Protein AF-A0A452QDC6-F1 (afdb_monomer_lite)

Foldseek 3Di:
DDDDDFADPQFAAADDDDDPHTHGADDEDPQWDFPADDDRRDHTDIFGDFQAWAAQDPPCPPHTHGADDEPDDFPAGGGSRDHTDYDDDDDPDDPDDPPPPCPDVVVVVVVVVVVVVVVVVVVVVVVVDDDDDDDDDDPPPPVPD

InterPro domains:
  IPR001368 TNFR/NGFR cysteine-rich region [PF00020] (7-46)
  IPR001368 TNFR/NGFR cysteine-rich region [PF00020] (48-86)
  IPR001368 TNFR/NGFR cysteine-rich region [PS50050] (6-46)
  IPR001368 TNFR/NGFR cysteine-rich region [PS50050] (47-86)
  IPR001368 TNFR/NGFR cysteine-rich region [SM00208] (7-46)
  IPR001368 TNFR/NGFR cysteine-rich region [SM00208] (48-86)
  IPR052491 Tumor necrosis factor receptor superfamily member 10 [PTHR46330] (4-122)

Radius of gyration: 35.12 Å; chains: 1; bounding box: 60×76×73 Å

Sequence (145 aa):
MPICDPCEPGSFLTYPNGETSCQPCAKCREDQEMVAACTRTSNQQCQCKTGSFYCDSPDCTESCYRCRRCSGATLRPCNATSDTVCDTEPGPETPGEKKSQYVSGYIVAVVIAVLLFLIIYCCKGQRKLAPGVWPHQWLVRFWKG

Secondary structure (DSSP, 8-state):
----PPPPTTEE--S----SSPEEPPPPPTTEEEEE--BTTB--EEEE-TTTEE-SSTTTTS-PEEPPPPSS-EEE--BTTBPPEEP-------SS--------HHHHHHHHHHHHHHHHHHHHHHTT--S-------TTSSS--

pLDDT: mean 78.49, std 20.18, range [34.84, 97.5]

Organism: Ursus americanus (NCBI:txid9643)

Structure (mmCIF, N/CA/C/O backbone):
data_AF-A0A452QDC6-F1
#
_entry.id   AF-A0A452QDC6-F1
#
loop_
_atom_site.group_PDB
_atom_site.id
_atom_site.type_symbol
_atom_site.label_atom_id
_atom_site.label_alt_id
_atom_site.label_comp_id
_atom_site.label_asym_id
_atom_site.label_entity_id
_atom_site.label_seq_id
_atom_site.pdbx_PDB_ins_code
_atom_site.Cartn_x
_atom_site.Cartn_y
_atom_site.Cartn_z
_atom_site.occupancy
_atom_site.B_iso_or_equiv
_atom_site.auth_seq_id
_atom_site.auth_comp_id
_atom_site.auth_asym_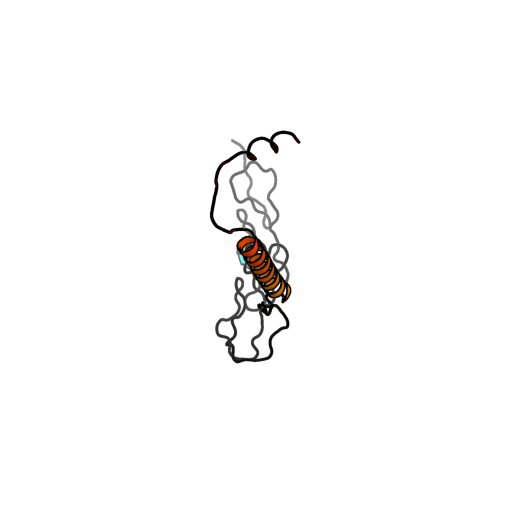id
_atom_site.auth_atom_id
_atom_site.pdbx_PDB_model_num
ATOM 1 N N . MET A 1 1 ? 13.400 6.904 -36.534 1.00 69.06 1 MET A N 1
ATOM 2 C CA . MET A 1 1 ? 12.595 6.305 -35.451 1.00 69.06 1 MET A CA 1
ATOM 3 C C . MET A 1 1 ? 13.574 5.839 -34.391 1.00 69.06 1 MET A C 1
ATOM 5 O O . MET A 1 1 ? 14.524 5.167 -34.781 1.00 69.06 1 MET A O 1
ATOM 9 N N . PRO A 1 2 ? 13.455 6.282 -33.130 1.00 82.38 2 PRO A N 1
ATOM 10 C CA . PRO A 1 2 ? 14.360 5.828 -32.079 1.00 82.38 2 PRO A CA 1
ATOM 11 C C . PRO A 1 2 ? 14.193 4.318 -31.859 1.00 82.38 2 PRO A C 1
ATOM 13 O O . PRO A 1 2 ? 13.095 3.788 -32.027 1.00 82.38 2 PRO A O 1
ATOM 16 N N . ILE A 1 3 ? 15.295 3.639 -31.541 1.00 89.38 3 ILE A N 1
ATOM 17 C CA . ILE A 1 3 ? 15.299 2.229 -31.140 1.00 89.38 3 ILE A CA 1
ATOM 18 C C . ILE A 1 3 ? 15.036 2.203 -29.633 1.00 89.38 3 ILE A C 1
ATOM 20 O O . ILE A 1 3 ? 15.664 2.961 -28.896 1.00 89.38 3 ILE A O 1
ATOM 24 N N . CYS A 1 4 ? 14.090 1.375 -29.194 1.00 91.31 4 CYS A N 1
ATOM 25 C CA . CYS A 1 4 ? 13.726 1.232 -27.789 1.00 91.31 4 CYS A CA 1
ATOM 26 C C . CYS A 1 4 ? 14.043 -0.185 -27.326 1.00 91.31 4 CYS A C 1
ATOM 28 O O . CYS A 1 4 ? 13.578 -1.148 -27.940 1.00 91.31 4 CYS A O 1
ATOM 30 N N . ASP A 1 5 ? 14.770 -0.289 -26.220 1.00 93.12 5 ASP A N 1
ATOM 31 C CA . ASP A 1 5 ? 15.067 -1.560 -25.574 1.00 93.12 5 ASP A CA 1
ATOM 32 C C . ASP A 1 5 ? 14.116 -1.806 -24.392 1.00 93.12 5 ASP A C 1
ATOM 34 O O . ASP A 1 5 ? 13.696 -0.862 -23.714 1.00 93.12 5 ASP A O 1
ATOM 38 N N . PRO A 1 6 ? 13.727 -3.066 -24.132 1.00 93.50 6 PRO A N 1
ATOM 39 C CA . PRO A 1 6 ? 12.898 -3.403 -22.983 1.00 93.50 6 PRO A CA 1
ATOM 40 C C . PRO A 1 6 ? 13.685 -3.303 -21.670 1.00 93.50 6 PRO A C 1
ATOM 42 O O . PRO A 1 6 ? 14.867 -3.630 -21.616 1.00 93.50 6 PRO A O 1
ATOM 45 N N . CYS A 1 7 ? 12.990 -2.969 -20.582 1.00 96.44 7 CYS A N 1
ATOM 46 C CA . CYS A 1 7 ? 13.587 -2.925 -19.248 1.00 96.44 7 CYS A CA 1
ATOM 47 C C . CYS A 1 7 ? 14.160 -4.276 -18.788 1.00 96.44 7 CYS A C 1
ATOM 49 O O . CYS A 1 7 ? 13.608 -5.349 -19.063 1.00 96.44 7 CYS A O 1
ATOM 51 N N . GLU A 1 8 ? 15.246 -4.225 -18.021 1.00 95.94 8 GLU A N 1
ATOM 52 C CA . GLU A 1 8 ? 15.840 -5.399 -17.385 1.00 95.94 8 GLU A CA 1
ATOM 53 C C . GLU A 1 8 ? 14.933 -5.946 -16.266 1.00 95.94 8 GLU A C 1
ATOM 55 O O . GLU A 1 8 ? 14.153 -5.190 -15.672 1.00 95.94 8 GLU A O 1
ATOM 60 N N . PRO A 1 9 ? 15.000 -7.253 -15.945 1.00 95.38 9 PRO A N 1
ATOM 61 C CA . PRO A 1 9 ? 14.288 -7.809 -14.796 1.00 95.38 9 PRO A CA 1
ATOM 62 C C . PRO A 1 9 ? 14.621 -7.047 -13.505 1.00 95.38 9 PRO A C 1
ATOM 64 O O . PRO A 1 9 ? 15.788 -6.850 -13.183 1.00 95.38 9 PRO A O 1
ATOM 67 N N . GLY A 1 10 ? 13.598 -6.635 -12.754 1.00 95.69 10 GLY A N 1
ATOM 68 C CA . GLY A 1 10 ? 13.786 -5.789 -11.568 1.00 95.69 10 GLY A CA 1
ATOM 69 C C . GLY A 1 10 ? 13.776 -4.282 -11.854 1.00 95.69 10 GLY A C 1
ATOM 70 O O . GLY A 1 10 ? 14.033 -3.495 -10.942 1.00 95.69 10 GLY A O 1
ATOM 71 N N . SER A 1 11 ? 13.421 -3.876 -13.077 1.00 97.38 11 SER A N 1
ATOM 72 C CA . SER A 1 11 ? 13.182 -2.481 -13.448 1.00 97.38 11 SER A CA 1
ATOM 73 C C . SER A 1 11 ? 11.924 -2.321 -14.312 1.00 97.38 11 SER A C 1
ATOM 75 O O . SER A 1 11 ? 11.479 -3.279 -14.951 1.00 97.38 11 SER A O 1
ATOM 77 N N . PHE A 1 12 ? 11.335 -1.124 -14.320 1.00 97.50 12 PHE A N 1
ATOM 78 C CA . PHE A 1 12 ? 10.081 -0.840 -15.011 1.00 97.50 12 PHE A CA 1
ATOM 79 C C . PHE A 1 12 ? 9.997 0.596 -15.542 1.00 97.50 12 PHE A C 1
ATOM 81 O O . PHE A 1 12 ? 10.636 1.510 -15.020 1.00 97.50 12 PHE A O 1
ATOM 88 N N . LEU A 1 13 ? 9.148 0.796 -16.552 1.00 97.00 13 LEU A N 1
ATOM 89 C CA . LEU A 1 13 ? 8.659 2.103 -16.994 1.00 97.00 13 LEU A CA 1
ATOM 90 C C . LEU A 1 13 ? 7.177 1.983 -17.380 1.00 97.00 13 LEU A C 1
ATOM 92 O O . LEU A 1 13 ? 6.823 1.203 -18.259 1.00 97.00 13 LEU A O 1
ATOM 96 N N . THR A 1 14 ? 6.301 2.740 -16.715 1.00 95.94 14 THR A N 1
ATOM 97 C CA . THR A 1 14 ? 4.839 2.552 -16.829 1.00 95.94 14 THR A CA 1
ATOM 98 C C . THR A 1 14 ? 4.239 3.090 -18.123 1.00 95.94 14 THR A C 1
ATOM 100 O O . THR A 1 14 ? 3.319 2.498 -18.684 1.00 95.94 14 THR A O 1
ATOM 103 N N . TYR A 1 15 ? 4.737 4.230 -18.593 1.00 94.44 15 TYR A N 1
ATOM 104 C CA . TYR A 1 15 ? 4.164 4.955 -19.724 1.00 94.44 15 TYR A CA 1
ATOM 105 C C . TYR A 1 15 ? 5.194 5.093 -20.843 1.00 94.44 15 TYR A C 1
ATOM 107 O O . TYR A 1 15 ? 6.388 5.111 -20.542 1.00 94.44 15 TYR A O 1
ATOM 115 N N . PRO A 1 16 ? 4.778 5.237 -22.115 1.00 92.69 16 PRO A N 1
ATOM 116 C CA . PRO A 1 16 ? 5.689 5.587 -23.199 1.00 92.69 16 PRO A CA 1
ATOM 117 C C . PRO A 1 16 ? 6.487 6.843 -22.849 1.00 92.69 16 PRO A C 1
ATOM 119 O O . PRO A 1 16 ? 5.921 7.864 -22.462 1.00 92.69 16 PRO A O 1
ATOM 122 N N . ASN A 1 17 ? 7.806 6.755 -22.952 1.00 91.75 17 ASN A N 1
ATOM 123 C CA . ASN A 1 17 ? 8.724 7.802 -22.527 1.00 91.75 17 ASN A CA 1
ATOM 124 C C . ASN A 1 17 ? 9.996 7.774 -23.392 1.00 91.75 17 ASN A C 1
ATOM 126 O O . ASN A 1 17 ? 10.144 6.908 -24.254 1.00 91.75 17 ASN A O 1
ATOM 130 N N . GLY A 1 18 ? 10.884 8.744 -23.178 1.00 93.00 18 GLY A N 1
ATOM 131 C CA . GLY A 1 18 ? 12.205 8.818 -23.812 1.00 93.00 18 GLY A CA 1
ATOM 132 C C . GLY A 1 18 ? 13.351 8.689 -22.809 1.00 93.00 18 GLY A C 1
ATOM 133 O O . GLY A 1 18 ? 14.413 9.262 -23.039 1.00 93.00 18 GLY A O 1
ATOM 134 N N . GLU A 1 19 ? 13.110 8.027 -21.677 1.00 93.19 19 GLU A N 1
ATOM 135 C CA . GLU A 1 19 ? 14.101 7.836 -20.623 1.00 93.19 19 GLU A CA 1
ATOM 136 C C . GLU A 1 19 ? 15.205 6.889 -21.104 1.00 93.19 19 GLU A C 1
ATOM 138 O O . GLU A 1 19 ? 14.950 5.911 -21.808 1.00 93.19 19 GLU A O 1
ATOM 143 N N . THR A 1 20 ? 16.449 7.174 -20.722 1.00 92.69 20 THR A N 1
ATOM 144 C CA . THR A 1 20 ? 17.604 6.350 -21.112 1.00 92.69 20 THR A CA 1
ATOM 145 C C . THR A 1 20 ? 17.815 5.153 -20.186 1.00 92.69 20 THR A C 1
ATOM 147 O O . THR A 1 20 ? 18.647 4.294 -20.473 1.00 92.69 20 THR A O 1
ATOM 150 N N . SER A 1 21 ? 17.078 5.088 -19.074 1.00 93.75 21 SER A N 1
ATOM 151 C CA . SER A 1 21 ? 17.189 4.051 -18.050 1.00 93.75 21 SER A CA 1
ATOM 152 C C . SER A 1 21 ? 15.830 3.697 -17.436 1.00 93.75 21 SER A C 1
ATOM 154 O O . SER A 1 21 ? 14.934 4.530 -17.332 1.00 93.75 21 SER A O 1
ATOM 156 N N . CYS A 1 22 ? 15.656 2.445 -17.018 1.00 96.50 22 CYS A N 1
ATOM 157 C CA . CYS A 1 22 ? 14.426 2.018 -16.354 1.00 96.50 22 CYS A CA 1
ATOM 158 C C . CYS A 1 22 ? 14.475 2.282 -14.847 1.00 96.50 22 CYS A C 1
ATOM 160 O O . CYS A 1 22 ? 15.538 2.253 -14.226 1.00 96.50 22 CYS A O 1
ATOM 162 N N . GLN A 1 23 ? 13.309 2.500 -14.237 1.00 97.06 23 GLN A N 1
ATOM 163 C CA . GLN A 1 23 ? 13.215 2.722 -12.797 1.00 97.06 23 GLN A CA 1
ATOM 164 C C . GLN A 1 23 ? 13.357 1.391 -12.052 1.00 97.06 23 GLN A C 1
ATOM 166 O O . GLN A 1 23 ? 12.718 0.415 -12.448 1.00 97.06 23 GLN A O 1
ATOM 171 N N . PRO A 1 24 ? 14.152 1.309 -10.973 1.00 97.38 24 PRO A N 1
ATOM 172 C CA . PRO A 1 24 ? 14.239 0.089 -10.182 1.00 97.38 24 PRO A CA 1
ATOM 173 C C . PRO A 1 24 ? 12.903 -0.199 -9.489 1.00 97.38 24 PRO A C 1
ATOM 175 O O . PRO A 1 24 ? 12.220 0.711 -9.014 1.00 97.38 24 PRO A O 1
ATOM 178 N N . CYS A 1 25 ? 12.541 -1.476 -9.391 1.00 96.81 25 CYS A N 1
ATOM 179 C CA . CYS A 1 25 ? 11.347 -1.882 -8.660 1.00 96.81 25 CYS A CA 1
ATOM 180 C C . CYS A 1 25 ? 11.488 -1.573 -7.164 1.00 96.81 25 CYS A C 1
ATOM 182 O O . CYS A 1 25 ? 12.515 -1.866 -6.542 1.00 96.81 25 CYS A O 1
ATOM 184 N N . ALA A 1 26 ? 10.423 -1.045 -6.567 1.00 92.81 26 ALA A N 1
ATOM 185 C CA . ALA A 1 26 ? 10.336 -0.887 -5.125 1.00 92.81 26 ALA A CA 1
ATOM 186 C C . ALA A 1 26 ? 10.225 -2.258 -4.440 1.00 92.81 26 ALA A C 1
ATOM 188 O O . ALA A 1 26 ? 9.642 -3.200 -4.978 1.00 92.81 26 ALA A O 1
ATOM 189 N N . LYS A 1 27 ? 10.764 -2.363 -3.223 1.00 93.12 27 LYS A N 1
ATOM 190 C CA . LYS A 1 27 ? 10.585 -3.536 -2.361 1.00 93.12 27 LYS A CA 1
ATOM 191 C C . LYS A 1 27 ? 9.534 -3.231 -1.304 1.00 93.12 27 LYS A C 1
ATOM 193 O O . LYS A 1 27 ? 9.534 -2.137 -0.744 1.00 93.12 27 LYS A O 1
ATOM 198 N N . CYS A 1 28 ? 8.685 -4.210 -1.002 1.00 92.19 28 CYS A N 1
ATOM 199 C CA . CYS A 1 28 ? 7.785 -4.095 0.141 1.00 92.19 28 CYS A CA 1
ATOM 200 C C . CYS A 1 28 ? 8.580 -4.109 1.447 1.00 92.19 28 CYS A C 1
ATOM 202 O O . CYS A 1 28 ? 9.577 -4.825 1.576 1.00 92.19 28 CYS A O 1
ATOM 204 N N . ARG A 1 29 ? 8.115 -3.320 2.412 1.00 91.88 29 ARG 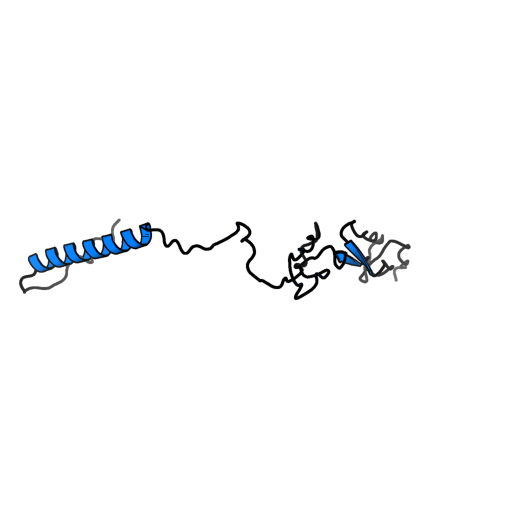A N 1
ATOM 205 C CA . ARG A 1 29 ? 8.659 -3.292 3.770 1.00 91.88 29 ARG A CA 1
ATOM 206 C C . ARG A 1 29 ? 8.260 -4.537 4.565 1.00 91.88 29 ARG A C 1
ATOM 208 O O . ARG A 1 29 ? 7.439 -5.342 4.134 1.00 91.88 29 ARG A O 1
ATOM 215 N N . GLU A 1 30 ? 8.812 -4.674 5.766 1.00 93.25 30 GLU A N 1
ATOM 216 C CA . GLU A 1 30 ? 8.516 -5.799 6.659 1.00 93.25 30 GLU A CA 1
ATOM 217 C C . GLU A 1 30 ? 7.066 -5.833 7.166 1.00 93.25 30 GLU A C 1
ATOM 219 O O . GLU A 1 30 ? 6.562 -6.906 7.492 1.00 93.25 30 GLU A O 1
ATOM 224 N N . ASP A 1 31 ? 6.382 -4.695 7.239 1.00 92.88 31 ASP A N 1
ATOM 225 C CA . ASP A 1 31 ? 4.971 -4.560 7.628 1.00 92.88 31 ASP A CA 1
ATOM 226 C C . ASP A 1 31 ? 4.000 -4.763 6.449 1.00 92.88 31 ASP A C 1
ATOM 228 O O . ASP A 1 31 ? 2.779 -4.788 6.629 1.00 92.88 31 ASP A O 1
ATOM 232 N N . GLN A 1 32 ? 4.544 -4.964 5.247 1.00 93.62 32 GLN A N 1
ATOM 233 C CA . GLN A 1 32 ? 3.806 -5.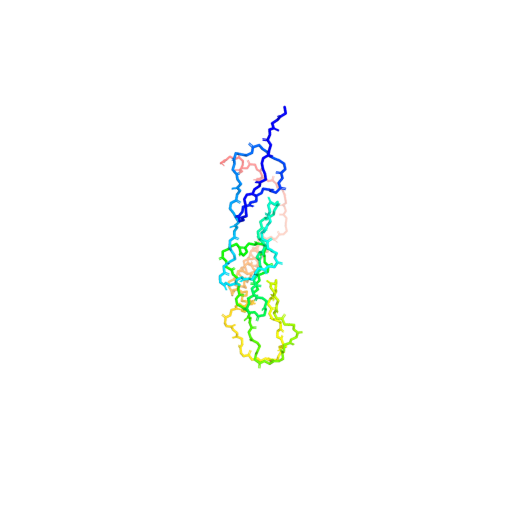105 4.000 1.00 93.62 32 GLN A CA 1
ATOM 234 C C . GLN A 1 32 ? 3.952 -6.502 3.385 1.00 93.62 32 GLN A C 1
ATOM 236 O O . GLN A 1 32 ? 4.864 -7.271 3.691 1.00 93.62 32 GLN A O 1
ATOM 241 N N . GLU A 1 33 ? 3.032 -6.826 2.489 1.00 93.94 33 GLU A N 1
ATOM 242 C CA . GLU A 1 33 ? 3.058 -8.002 1.631 1.00 93.94 33 GLU A CA 1
ATOM 243 C C . GLU A 1 33 ? 2.963 -7.595 0.159 1.00 93.94 33 GLU A C 1
ATOM 245 O O . GLU A 1 33 ? 2.345 -6.587 -0.195 1.00 93.94 33 GLU A O 1
ATOM 250 N N . MET A 1 34 ? 3.612 -8.378 -0.702 1.00 94.56 34 MET A N 1
ATOM 251 C CA . MET A 1 34 ? 3.563 -8.179 -2.146 1.00 94.56 34 MET A CA 1
ATOM 252 C C . MET A 1 34 ? 2.265 -8.765 -2.695 1.00 94.56 34 MET A C 1
ATOM 254 O O . MET A 1 34 ? 2.042 -9.969 -2.586 1.00 94.56 34 MET A O 1
ATOM 258 N N . VAL A 1 35 ? 1.455 -7.924 -3.336 1.00 94.31 35 VAL A N 1
ATOM 259 C CA . VAL A 1 35 ? 0.205 -8.347 -3.995 1.00 94.31 35 VAL A CA 1
ATOM 260 C C . VAL A 1 35 ? 0.305 -8.395 -5.508 1.00 94.31 35 VAL A C 1
ATOM 262 O O . VAL A 1 35 ? -0.429 -9.147 -6.143 1.00 94.31 35 VAL A O 1
ATOM 265 N N . ALA A 1 36 ? 1.242 -7.647 -6.090 1.00 95.00 36 ALA A N 1
ATOM 266 C CA . ALA A 1 36 ? 1.576 -7.750 -7.502 1.00 95.00 36 ALA A CA 1
ATOM 267 C C . ALA A 1 36 ? 3.090 -7.690 -7.677 1.00 95.00 36 ALA A C 1
ATOM 269 O O . ALA A 1 36 ? 3.749 -6.802 -7.134 1.00 95.00 36 ALA A O 1
ATOM 270 N N . ALA A 1 37 ? 3.633 -8.643 -8.431 1.00 96.31 37 ALA A N 1
ATOM 271 C CA . ALA A 1 37 ? 5.052 -8.682 -8.749 1.00 96.31 37 ALA A CA 1
ATOM 272 C C . ALA A 1 37 ? 5.443 -7.528 -9.682 1.00 96.31 37 ALA A C 1
ATOM 274 O O . ALA A 1 37 ? 4.631 -7.045 -10.473 1.00 96.31 37 ALA A O 1
ATOM 275 N N . CYS A 1 38 ? 6.708 -7.117 -9.616 1.00 96.81 38 CYS A N 1
ATOM 276 C CA . CYS A 1 38 ? 7.229 -6.143 -10.561 1.00 96.81 38 CYS A CA 1
ATOM 277 C C . CYS A 1 38 ? 7.299 -6.718 -11.980 1.00 96.81 38 CYS A C 1
ATOM 279 O O . CYS A 1 38 ? 7.693 -7.871 -12.178 1.00 96.81 38 CYS A O 1
ATOM 281 N N . THR A 1 39 ? 6.977 -5.893 -12.972 1.00 96.50 39 THR A N 1
ATOM 282 C CA . THR A 1 39 ? 7.105 -6.224 -14.394 1.00 96.50 39 THR A CA 1
ATOM 283 C C . THR A 1 39 ? 7.865 -5.118 -15.116 1.00 96.50 39 THR A C 1
ATOM 285 O O . THR A 1 39 ? 8.073 -4.043 -14.571 1.00 96.50 39 THR A O 1
ATOM 288 N N . ARG A 1 40 ? 8.231 -5.332 -16.383 1.00 96.44 40 ARG A N 1
ATOM 289 C CA . ARG A 1 40 ? 8.919 -4.309 -17.195 1.00 96.44 40 ARG A CA 1
ATOM 290 C C . ARG A 1 40 ? 8.098 -3.027 -17.402 1.00 96.44 40 ARG A C 1
ATOM 292 O O . ARG A 1 40 ? 8.654 -2.011 -17.804 1.00 96.44 40 ARG A O 1
ATOM 299 N N . THR A 1 41 ? 6.794 -3.071 -17.134 1.00 95.88 41 THR A N 1
ATOM 300 C CA . THR A 1 41 ? 5.853 -1.963 -17.348 1.00 95.88 41 THR A CA 1
ATOM 301 C C . THR A 1 41 ? 5.102 -1.558 -16.082 1.00 95.88 41 THR A C 1
ATOM 303 O O . THR A 1 41 ? 4.226 -0.703 -16.138 1.00 95.88 41 THR A O 1
ATOM 306 N N . SER A 1 42 ? 5.380 -2.177 -14.935 1.00 95.62 42 SER A N 1
ATOM 307 C CA . SER A 1 42 ? 4.693 -1.855 -13.686 1.00 95.62 42 SER A CA 1
ATOM 308 C C . SER A 1 42 ? 5.596 -2.092 -12.492 1.00 95.62 42 SER A C 1
ATOM 310 O O . SER A 1 42 ? 6.237 -3.138 -12.385 1.00 95.62 42 SER A O 1
ATOM 312 N N . ASN A 1 43 ? 5.578 -1.153 -11.551 1.00 96.12 43 ASN A N 1
ATOM 313 C CA . ASN A 1 43 ? 6.223 -1.372 -10.270 1.00 96.12 43 ASN A CA 1
ATOM 314 C C . ASN A 1 43 ? 5.565 -2.543 -9.527 1.00 96.12 43 ASN A C 1
ATOM 316 O O . ASN A 1 43 ? 4.411 -2.900 -9.778 1.00 96.12 43 ASN A O 1
ATOM 320 N N . GLN A 1 44 ? 6.295 -3.099 -8.570 1.00 94.25 44 GLN A N 1
ATOM 321 C CA . GLN A 1 44 ? 5.731 -3.983 -7.564 1.00 94.25 44 GLN A CA 1
ATOM 322 C C . GLN A 1 44 ? 4.665 -3.245 -6.742 1.00 94.25 44 GLN A C 1
ATOM 324 O O . GLN A 1 44 ? 4.860 -2.090 -6.359 1.00 94.25 44 GLN A O 1
ATOM 329 N N . GLN A 1 45 ? 3.558 -3.925 -6.438 1.00 93.06 45 GLN A N 1
ATOM 330 C CA . GLN A 1 45 ? 2.502 -3.392 -5.580 1.00 93.06 45 GLN A CA 1
ATOM 331 C C . GLN A 1 45 ? 2.562 -4.039 -4.197 1.00 93.06 45 GLN A C 1
ATOM 333 O O . GLN A 1 45 ? 2.582 -5.268 -4.063 1.00 93.06 45 GLN A O 1
ATOM 338 N N . CYS A 1 46 ? 2.570 -3.188 -3.175 1.00 92.44 46 CYS A N 1
ATOM 339 C CA . CYS A 1 46 ? 2.631 -3.567 -1.771 1.00 92.44 46 CYS A CA 1
ATOM 340 C C . CYS A 1 46 ? 1.349 -3.145 -1.057 1.00 92.44 46 CYS A C 1
ATOM 342 O O . CYS A 1 46 ? 0.812 -2.072 -1.333 1.00 92.44 46 CYS A O 1
ATOM 344 N N . GLN A 1 47 ? 0.892 -3.965 -0.116 1.00 91.31 47 GLN A N 1
ATOM 345 C CA . GLN A 1 47 ? -0.181 -3.620 0.817 1.00 91.31 47 GLN A CA 1
ATOM 346 C C . GLN A 1 47 ? 0.227 -3.990 2.244 1.00 91.31 47 GLN A C 1
ATOM 348 O O . GLN A 1 47 ? 1.144 -4.784 2.432 1.00 91.31 47 GLN A O 1
ATOM 353 N N . CYS A 1 48 ? -0.447 -3.449 3.257 1.00 93.31 48 CYS A N 1
ATOM 354 C CA . CYS A 1 48 ? -0.216 -3.856 4.644 1.00 93.31 48 CYS A CA 1
ATOM 355 C C . CYS A 1 48 ? -0.570 -5.331 4.855 1.00 93.31 48 CYS A C 1
ATOM 357 O O . CYS A 1 48 ? -1.571 -5.804 4.323 1.00 93.31 48 CYS A O 1
ATOM 359 N N . LYS A 1 49 ? 0.236 -6.053 5.643 1.00 94.19 49 LYS A N 1
ATOM 360 C CA . LYS A 1 49 ? 0.031 -7.489 5.885 1.00 94.19 49 LYS A CA 1
ATOM 361 C C . LYS A 1 49 ? -1.344 -7.769 6.480 1.00 94.19 49 LYS A C 1
ATOM 363 O O . LYS A 1 49 ? -1.596 -7.480 7.658 1.00 94.19 49 LYS A O 1
ATOM 368 N N . THR A 1 50 ? -2.189 -8.411 5.682 1.00 91.75 50 THR A N 1
ATOM 369 C CA . THR A 1 50 ? -3.573 -8.714 6.041 1.00 91.75 50 THR A CA 1
ATOM 370 C C . THR A 1 50 ? -3.654 -9.445 7.386 1.00 91.75 50 THR A C 1
ATOM 372 O O . THR A 1 50 ? -2.882 -10.358 7.679 1.00 91.75 50 THR A O 1
ATOM 375 N N . GLY A 1 51 ? -4.578 -9.008 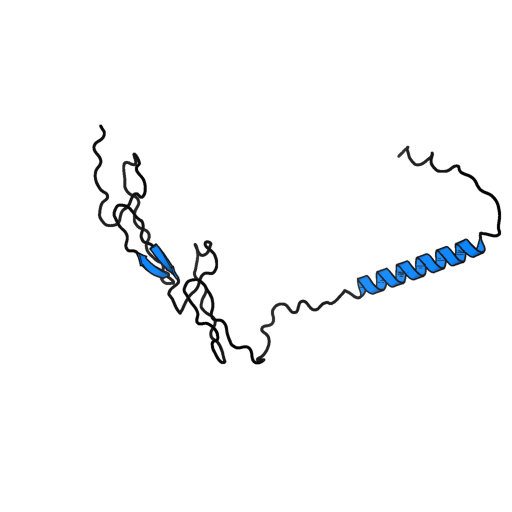8.246 1.00 89.25 51 GLY A N 1
ATOM 376 C CA . GLY A 1 51 ? -4.829 -9.605 9.562 1.00 89.25 51 GLY A CA 1
ATOM 377 C C . GLY A 1 51 ? -3.842 -9.216 10.669 1.00 89.25 51 GLY A C 1
ATOM 378 O O . GLY A 1 51 ? -4.102 -9.508 11.835 1.00 89.25 51 GLY A O 1
ATOM 379 N N . SER A 1 52 ? -2.738 -8.535 10.348 1.00 91.62 52 SER 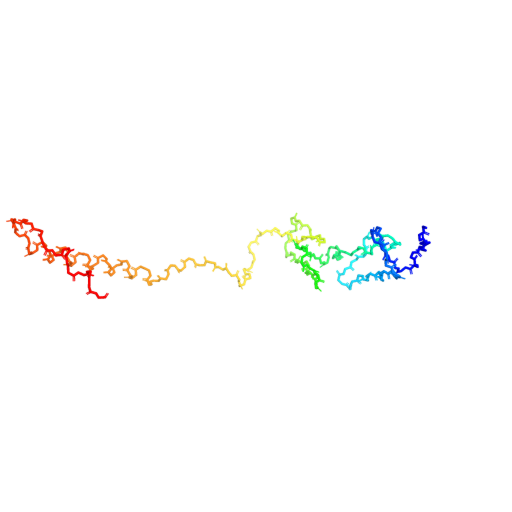A N 1
ATOM 380 C CA . SER A 1 52 ? -1.769 -8.055 11.348 1.00 91.62 52 SER A CA 1
ATOM 381 C C . SER A 1 52 ? -1.590 -6.542 11.329 1.00 91.62 52 SER A C 1
ATOM 383 O O . SER A 1 52 ? -1.451 -5.935 12.398 1.00 91.62 52 SER A O 1
ATOM 385 N N . PHE A 1 53 ? -1.671 -5.943 10.142 1.00 93.69 53 PHE A N 1
ATOM 386 C CA . PHE A 1 53 ? -1.604 -4.509 9.945 1.00 93.69 53 PHE A CA 1
ATOM 387 C C . PHE A 1 53 ? -2.694 -4.020 8.985 1.00 93.69 53 PHE A C 1
ATOM 389 O O . PHE A 1 53 ? -3.155 -4.763 8.119 1.00 93.69 53 PHE A O 1
ATOM 396 N N . TYR A 1 54 ? -3.074 -2.756 9.135 1.00 93.06 54 TYR A N 1
ATOM 397 C CA . TYR A 1 54 ? -4.021 -2.057 8.281 1.00 93.06 54 TYR A CA 1
ATOM 398 C C . TYR A 1 54 ? -3.554 -0.635 7.975 1.00 93.06 54 TYR A C 1
ATOM 400 O O . TYR A 1 54 ? -2.660 -0.090 8.627 1.00 93.06 54 TYR A O 1
ATOM 408 N N . CYS A 1 55 ? -4.192 -0.040 6.978 1.00 90.75 55 CYS A N 1
ATOM 409 C CA . CYS A 1 55 ? -3.956 1.317 6.538 1.00 90.75 55 CYS A CA 1
ATOM 410 C C . CYS A 1 55 ? -5.252 1.918 5.975 1.00 90.75 55 CYS A C 1
ATOM 412 O O . CYS A 1 55 ? -5.758 1.474 4.951 1.00 90.75 55 CYS A O 1
ATOM 414 N N . ASP A 1 56 ? -5.809 2.916 6.647 1.00 83.56 56 ASP A N 1
ATOM 415 C CA . ASP A 1 56 ? -7.102 3.526 6.318 1.00 83.56 56 ASP A CA 1
ATOM 416 C C . ASP A 1 56 ? -7.012 4.724 5.353 1.00 83.56 56 ASP A C 1
ATOM 418 O O . ASP A 1 56 ? -8.042 5.214 4.889 1.00 83.56 56 ASP A O 1
ATOM 422 N N . SER A 1 57 ? -5.801 5.169 5.008 1.00 79.94 57 SER A N 1
ATOM 423 C CA . SER A 1 57 ? -5.542 6.295 4.102 1.00 79.94 57 SER A CA 1
ATOM 424 C C . SER A 1 57 ? -4.491 5.937 3.045 1.00 79.94 57 SER A C 1
ATOM 426 O O . SER A 1 57 ? -3.566 5.191 3.340 1.00 79.94 57 SER A O 1
ATOM 428 N N . PRO A 1 58 ? -4.525 6.506 1.826 1.00 64.56 58 PRO A N 1
ATOM 429 C CA . PRO A 1 58 ? -3.388 6.430 0.900 1.00 64.56 58 PRO A CA 1
ATOM 430 C C . PRO A 1 58 ? -2.049 6.926 1.493 1.00 64.56 58 PRO A C 1
ATOM 432 O O . PRO A 1 58 ? -0.999 6.572 0.965 1.00 64.56 58 PRO A O 1
ATOM 435 N N . ASP A 1 59 ? -2.069 7.693 2.591 1.00 58.34 59 ASP A N 1
ATOM 436 C CA . ASP A 1 59 ? -0.888 8.298 3.226 1.00 58.34 59 ASP A CA 1
ATOM 437 C C . ASP A 1 59 ? -0.071 7.360 4.135 1.00 58.34 59 ASP A C 1
ATOM 439 O O . ASP A 1 59 ? 0.886 7.802 4.775 1.00 58.34 59 ASP A O 1
ATOM 443 N N . CYS A 1 60 ? -0.353 6.053 4.179 1.00 69.62 60 CYS A N 1
ATOM 444 C CA . CYS A 1 60 ? 0.507 5.080 4.882 1.00 69.62 60 CYS A CA 1
ATOM 445 C C . CYS A 1 60 ? 1.832 4.797 4.146 1.00 69.62 60 CYS A C 1
ATOM 447 O O . CYS A 1 60 ? 2.390 3.691 4.198 1.00 69.62 60 CYS A O 1
ATOM 449 N N . THR A 1 61 ? 2.343 5.805 3.442 1.00 67.62 61 THR A N 1
ATOM 450 C CA . THR A 1 61 ? 3.618 5.800 2.735 1.00 67.62 61 THR A CA 1
ATOM 451 C C . THR A 1 61 ? 4.751 5.425 3.681 1.00 67.62 61 THR A C 1
ATOM 453 O O . THR A 1 61 ? 5.635 4.672 3.282 1.00 67.62 61 THR A O 1
ATOM 456 N N . GLU A 1 62 ? 4.674 5.831 4.953 1.00 78.94 62 GLU A N 1
ATOM 457 C CA . GLU A 1 62 ? 5.732 5.603 5.943 1.00 78.94 62 GLU A CA 1
ATOM 458 C C . GLU A 1 62 ? 5.582 4.285 6.730 1.00 78.94 62 GLU A C 1
ATOM 460 O O . GLU A 1 62 ? 6.572 3.587 6.938 1.00 78.94 62 GLU A O 1
ATOM 465 N N . SER A 1 63 ? 4.370 3.905 7.166 1.00 86.69 63 SER A N 1
ATOM 466 C CA . SER A 1 63 ? 4.158 2.716 8.018 1.00 86.69 63 SER A CA 1
ATOM 467 C C . SER A 1 63 ? 2.699 2.242 8.050 1.00 86.69 63 SER A C 1
ATOM 469 O O . SER A 1 63 ? 1.783 3.049 7.908 1.00 86.69 63 SER A O 1
ATOM 471 N N . CYS A 1 64 ? 2.486 0.942 8.267 1.00 91.75 64 CYS A N 1
ATOM 472 C CA . CYS A 1 64 ? 1.182 0.330 8.512 1.00 91.75 64 CYS A CA 1
ATOM 473 C C . CYS A 1 64 ? 0.836 0.276 10.014 1.00 91.75 64 CYS A C 1
ATOM 475 O O . CYS A 1 64 ? 1.683 0.001 10.869 1.00 91.75 64 CYS A O 1
ATOM 477 N N . TYR A 1 65 ? -0.441 0.452 10.357 1.00 91.38 65 TYR A N 1
ATOM 478 C CA . TYR A 1 65 ? -0.920 0.394 11.740 1.00 91.38 65 TYR A CA 1
ATOM 479 C C . TYR A 1 65 ? -1.232 -1.034 12.164 1.00 91.38 65 TYR A C 1
ATOM 481 O O . TYR A 1 65 ? -1.815 -1.804 11.412 1.00 91.38 65 TYR A O 1
ATOM 489 N N . ARG A 1 66 ? -0.871 -1.414 13.392 1.00 92.25 66 ARG A N 1
ATOM 490 C CA . ARG A 1 66 ? -1.184 -2.751 13.915 1.00 92.25 66 ARG A CA 1
ATOM 491 C C . ARG A 1 66 ? -2.685 -2.877 14.185 1.00 92.25 66 ARG A C 1
ATOM 493 O O . ARG A 1 66 ? -3.263 -2.011 14.837 1.00 92.25 66 ARG A O 1
ATOM 500 N N . CYS A 1 67 ? -3.273 -3.999 13.777 1.00 92.06 67 CYS A N 1
ATOM 501 C CA . CYS A 1 67 ? -4.668 -4.315 14.071 1.00 92.06 67 CYS A CA 1
ATOM 502 C C . CYS A 1 67 ? -4.933 -4.367 15.583 1.00 92.06 67 CYS A C 1
ATOM 504 O O . CYS A 1 67 ? -4.184 -4.996 16.347 1.00 92.06 67 CYS A O 1
ATOM 506 N N . ARG A 1 68 ? -6.043 -3.770 16.013 1.00 90.94 68 ARG A N 1
ATOM 507 C CA . ARG A 1 68 ? -6.574 -3.908 17.367 1.00 90.94 68 ARG A CA 1
ATOM 508 C C . ARG A 1 68 ? -6.999 -5.352 17.615 1.00 90.94 68 ARG A C 1
ATOM 510 O O . ARG A 1 68 ? -7.591 -6.005 16.754 1.00 90.94 68 ARG A O 1
ATOM 517 N N . ARG A 1 69 ? -6.735 -5.843 18.827 1.00 90.19 69 ARG A N 1
ATOM 518 C CA . ARG A 1 69 ? -7.275 -7.117 19.319 1.00 90.19 69 ARG A CA 1
ATOM 519 C C . ARG A 1 69 ? -8.486 -6.841 20.194 1.00 90.19 69 ARG A C 1
ATOM 521 O O . ARG A 1 69 ? -8.422 -5.980 21.069 1.00 90.19 69 ARG A O 1
ATOM 528 N N . CYS A 1 70 ? -9.564 -7.575 19.962 1.00 88.19 70 CYS A N 1
ATOM 529 C CA . CYS A 1 70 ? -10.752 -7.508 20.802 1.00 88.19 70 CYS A CA 1
ATOM 530 C C . CYS A 1 70 ? -10.558 -8.370 22.051 1.00 88.19 70 CYS A C 1
ATOM 532 O O . CYS A 1 70 ? -9.988 -9.456 21.973 1.00 88.19 70 CYS A O 1
ATOM 534 N N . SER A 1 71 ? -11.034 -7.886 23.196 1.00 87.56 71 SER A N 1
ATOM 535 C CA . SER A 1 71 ? -11.167 -8.687 24.419 1.00 87.56 71 SER A CA 1
ATOM 536 C C . SER A 1 71 ? -12.379 -9.625 24.368 1.00 87.56 71 SER A C 1
ATOM 538 O O . SER A 1 71 ? -12.368 -10.660 25.027 1.00 87.56 71 SER A O 1
ATOM 540 N N . GLY A 1 72 ? -13.406 -9.259 23.594 1.00 85.25 72 GLY A N 1
ATOM 541 C CA . GLY A 1 72 ? -14.624 -10.037 23.368 1.00 85.25 72 GLY A CA 1
ATOM 542 C C . GLY A 1 72 ? -14.789 -10.457 21.908 1.00 85.25 72 GLY A C 1
ATOM 543 O O . GLY A 1 72 ? -13.812 -10.743 21.213 1.00 85.25 72 GLY A O 1
ATOM 544 N N . ALA A 1 73 ? -16.035 -10.482 21.434 1.00 88.38 73 ALA A N 1
ATOM 545 C CA . ALA A 1 73 ? -16.342 -10.881 20.067 1.00 88.38 73 ALA A CA 1
ATOM 546 C C . ALA A 1 73 ? -15.816 -9.866 19.032 1.00 88.38 73 ALA A C 1
ATOM 548 O O . ALA A 1 73 ? -15.774 -8.654 19.256 1.00 88.38 73 ALA A O 1
ATOM 549 N N . THR A 1 74 ? -15.400 -10.375 17.874 1.00 91.19 74 THR A N 1
ATOM 550 C CA . THR A 1 74 ? -15.002 -9.566 16.719 1.00 91.19 74 THR A CA 1
ATOM 551 C C . THR A 1 74 ? -16.186 -9.442 15.767 1.00 91.19 74 THR A C 1
ATOM 553 O O . THR A 1 74 ? -16.588 -10.432 15.163 1.00 91.19 74 THR A O 1
ATOM 556 N N . LEU A 1 75 ? -16.723 -8.228 15.611 1.00 91.19 75 LEU A N 1
ATOM 557 C CA . LEU A 1 75 ? -17.802 -7.936 14.660 1.00 91.19 75 LEU A CA 1
ATOM 558 C C . LEU A 1 75 ? -17.285 -7.884 13.224 1.00 91.19 75 LEU A C 1
ATOM 560 O O . LEU A 1 75 ? -17.932 -8.381 12.305 1.00 91.19 75 LEU A O 1
ATOM 564 N N . ARG A 1 76 ? -16.109 -7.280 13.022 1.00 92.25 76 ARG A N 1
ATOM 565 C CA . ARG A 1 76 ? -15.447 -7.230 11.716 1.00 92.25 76 ARG A CA 1
ATOM 566 C C . ARG A 1 76 ? -13.955 -7.486 11.881 1.00 92.25 76 ARG A C 1
ATOM 568 O O . ARG A 1 76 ? -13.325 -6.783 12.673 1.00 92.25 76 ARG A O 1
ATOM 575 N N . PRO A 1 77 ? -13.380 -8.458 11.157 1.00 92.62 77 PRO A N 1
ATOM 576 C CA . PRO A 1 77 ? -11.952 -8.718 11.232 1.00 92.62 77 PRO A CA 1
ATOM 577 C C . PRO A 1 77 ? -11.151 -7.556 10.640 1.00 92.62 77 PRO A C 1
ATOM 579 O O . PRO A 1 77 ? -11.641 -6.815 9.785 1.00 92.62 77 PRO A O 1
ATOM 582 N N . CYS A 1 78 ? -9.903 -7.430 11.084 1.00 92.56 78 CYS A N 1
ATOM 583 C CA . CYS A 1 78 ? -8.941 -6.534 10.459 1.00 92.56 78 CYS A CA 1
ATOM 584 C C . CYS A 1 78 ? -8.658 -6.949 9.010 1.00 92.56 78 CYS A C 1
ATOM 586 O O . CYS A 1 78 ? -8.547 -8.139 8.709 1.00 92.56 78 CYS A O 1
ATOM 588 N N . ASN A 1 79 ? -8.465 -5.967 8.137 1.00 92.38 79 ASN A N 1
ATOM 589 C CA . ASN A 1 79 ? -8.019 -6.148 6.760 1.00 92.38 79 ASN A CA 1
ATOM 590 C C . ASN A 1 79 ? -6.899 -5.141 6.448 1.00 92.38 79 ASN A C 1
ATOM 592 O O . ASN A 1 79 ? -6.708 -4.193 7.201 1.00 92.38 79 ASN A O 1
ATOM 596 N N . ALA A 1 80 ? -6.203 -5.294 5.321 1.00 91.19 80 ALA A N 1
ATOM 597 C CA . ALA A 1 80 ? -5.125 -4.403 4.895 1.00 91.19 80 ALA A CA 1
ATOM 598 C C . ALA A 1 80 ? -5.531 -2.916 4.861 1.00 91.19 80 ALA A C 1
ATOM 600 O O . ALA A 1 80 ? -4.666 -2.054 4.993 1.00 91.19 80 ALA A O 1
ATOM 601 N N . THR A 1 81 ? -6.830 -2.610 4.733 1.00 91.38 81 THR A N 1
ATOM 602 C CA . THR A 1 81 ? -7.354 -1.238 4.660 1.00 91.38 81 THR A CA 1
ATOM 603 C C . THR A 1 81 ? -8.200 -0.786 5.854 1.00 91.38 81 THR A C 1
ATOM 605 O O . THR A 1 81 ? -8.698 0.337 5.869 1.00 91.38 81 THR A O 1
ATOM 608 N N . SER A 1 82 ? -8.445 -1.647 6.845 1.00 90.81 82 SER A N 1
ATOM 609 C CA . SER A 1 82 ? -9.337 -1.301 7.957 1.00 90.81 82 SER A CA 1
ATOM 610 C C . SER A 1 82 ? -9.041 -2.086 9.225 1.00 90.81 82 SER A C 1
ATOM 612 O O . SER A 1 82 ? -8.857 -3.302 9.163 1.00 90.81 82 SER A O 1
ATOM 614 N N . ASP A 1 83 ? -9.117 -1.414 10.372 1.00 92.44 83 ASP A N 1
ATOM 615 C CA . ASP A 1 83 ? -8.955 -2.050 11.680 1.00 92.44 83 ASP A CA 1
ATOM 616 C C . ASP A 1 83 ? -10.084 -3.044 12.013 1.00 92.44 83 ASP A C 1
ATOM 618 O O . ASP A 1 83 ? -11.186 -3.011 11.445 1.00 92.44 83 ASP A O 1
ATOM 622 N N . THR A 1 84 ? -9.806 -3.897 12.999 1.00 92.00 84 THR A N 1
ATOM 623 C CA . THR A 1 84 ? -10.782 -4.766 13.652 1.00 92.00 84 THR A CA 1
ATOM 624 C C . THR A 1 84 ? -11.880 -3.937 14.318 1.00 92.00 84 THR A C 1
ATOM 626 O O . THR A 1 84 ? -11.608 -3.010 15.083 1.00 92.00 84 THR A O 1
ATOM 629 N N . VAL A 1 85 ? -13.137 -4.328 14.111 1.00 92.00 85 VAL A N 1
ATOM 630 C CA . VAL A 1 85 ? -14.287 -3.792 14.848 1.00 92.00 85 VAL A CA 1
ATOM 631 C C . VAL A 1 85 ? -14.691 -4.808 15.909 1.00 92.00 85 VAL A C 1
ATOM 633 O O . VAL A 1 85 ? -15.001 -5.958 15.591 1.00 92.00 85 VAL A O 1
ATOM 636 N N . CYS A 1 86 ? -14.670 -4.387 17.170 1.00 91.19 86 CYS A N 1
ATOM 637 C CA . CYS A 1 86 ? -15.021 -5.223 18.313 1.00 91.19 86 CYS A CA 1
ATOM 638 C C . CYS A 1 86 ? -16.485 -5.044 18.700 1.00 91.19 86 CYS A C 1
ATOM 640 O O . CYS A 1 86 ? -17.027 -3.949 18.563 1.00 91.19 86 CYS A O 1
ATOM 642 N N . ASP A 1 87 ? -17.086 -6.113 19.212 1.00 85.25 87 ASP A N 1
ATOM 643 C CA . ASP A 1 87 ? -18.391 -6.056 19.857 1.00 85.25 87 ASP A CA 1
ATOM 644 C C . ASP A 1 87 ? -18.224 -5.361 21.207 1.00 85.25 87 ASP A C 1
ATOM 646 O O . ASP A 1 87 ? -17.423 -5.783 22.047 1.00 85.25 87 ASP A O 1
ATOM 650 N N . THR A 1 88 ? -18.881 -4.223 21.383 1.00 70.56 88 THR A N 1
ATOM 651 C CA . THR A 1 88 ? -18.785 -3.449 22.618 1.00 70.56 88 THR A CA 1
ATOM 652 C C . THR A 1 88 ? -19.799 -3.964 23.634 1.00 70.56 88 THR A C 1
ATOM 654 O O . THR A 1 88 ? -20.954 -3.556 23.593 1.00 70.56 88 THR A O 1
ATOM 657 N N . GLU A 1 89 ? -19.345 -4.759 24.603 1.00 54.75 89 GLU A N 1
ATOM 658 C CA . GLU A 1 89 ? -19.872 -4.708 25.977 1.00 54.75 89 GLU A CA 1
ATOM 659 C C . GLU A 1 89 ? -18.853 -3.965 26.871 1.00 54.75 89 GLU A C 1
ATOM 661 O O . GLU A 1 89 ? -17.650 -3.997 26.581 1.00 54.75 89 GLU A O 1
ATOM 666 N N . PRO A 1 90 ? -19.285 -3.208 27.901 1.00 48.44 90 PRO A N 1
ATOM 667 C CA . PRO A 1 90 ? -18.484 -2.132 28.481 1.00 48.44 90 PRO A CA 1
ATOM 668 C C . PRO A 1 90 ? -17.326 -2.673 29.337 1.00 48.44 90 PRO A C 1
ATOM 670 O O . PRO A 1 90 ? -17.514 -3.098 30.473 1.00 48.44 90 PRO A O 1
ATOM 673 N N . GLY A 1 91 ? -16.105 -2.612 28.804 1.00 45.00 91 GLY A N 1
ATOM 674 C CA . GLY A 1 91 ? -14.841 -2.759 29.537 1.00 45.00 91 GLY A CA 1
ATOM 675 C C . GLY A 1 91 ? -14.032 -1.462 29.445 1.00 45.00 91 GLY A C 1
ATOM 676 O O . GLY A 1 91 ? -14.186 -0.737 28.464 1.00 45.00 91 GLY A O 1
ATOM 677 N N . PRO A 1 92 ? -13.232 -1.121 30.473 1.00 43.81 92 PRO A N 1
ATOM 678 C CA . PRO A 1 92 ? -12.983 0.249 30.890 1.00 43.81 92 PRO A CA 1
ATOM 679 C C . PRO A 1 92 ? -12.358 1.080 29.775 1.00 43.81 92 PRO A C 1
ATOM 681 O O . PRO A 1 92 ? -11.351 0.729 29.166 1.00 43.81 92 PRO A O 1
ATOM 684 N N . GLU A 1 93 ? -13.022 2.200 29.558 1.00 42.97 93 GLU A N 1
ATOM 685 C CA . GLU A 1 93 ? -12.685 3.316 28.698 1.00 42.97 93 GLU A CA 1
ATOM 686 C C . GLU A 1 93 ? -11.166 3.551 28.652 1.00 42.97 93 GLU A C 1
ATOM 688 O O . GLU A 1 93 ? -10.534 3.851 29.667 1.00 42.97 93 GLU A O 1
ATOM 693 N N . THR A 1 94 ? -10.565 3.452 27.464 1.00 41.16 94 THR A N 1
ATOM 694 C CA . THR A 1 94 ? -9.269 4.090 27.220 1.00 41.16 94 THR A CA 1
ATOM 695 C C . THR A 1 94 ? -9.392 5.575 27.586 1.00 41.16 94 THR A C 1
ATOM 697 O O . THR A 1 94 ? -10.367 6.208 27.168 1.00 41.16 94 THR A O 1
ATOM 700 N N . PRO A 1 95 ? -8.445 6.164 28.337 1.00 48.31 95 PRO A N 1
ATOM 701 C CA . PRO A 1 95 ? -8.490 7.576 28.683 1.00 48.31 95 PRO A CA 1
ATOM 702 C C . PRO A 1 95 ? -8.167 8.390 27.427 1.00 48.31 95 PRO A C 1
ATOM 704 O O . PRO A 1 95 ? -7.010 8.618 27.092 1.00 48.31 95 PRO A O 1
ATOM 707 N N . GLY A 1 96 ? -9.196 8.779 26.686 1.00 45.81 96 GLY A N 1
ATOM 708 C CA . GLY A 1 96 ? -9.033 9.496 25.430 1.00 45.81 96 GLY A CA 1
ATOM 709 C C . GLY A 1 96 ? -10.368 10.021 24.945 1.00 45.81 96 GLY A C 1
ATOM 710 O O . GLY A 1 96 ? -11.126 9.303 24.311 1.00 45.81 96 GLY A O 1
ATOM 711 N N . GLU A 1 97 ? -10.622 11.283 25.279 1.00 46.66 97 GLU A N 1
ATOM 712 C CA . GLU A 1 97 ? -11.709 12.116 24.763 1.00 46.66 97 GLU A CA 1
ATOM 713 C C . GLU A 1 97 ? -13.135 11.757 25.202 1.00 46.66 97 GLU A C 1
ATOM 715 O O . GLU A 1 97 ? -14.063 11.649 24.400 1.00 46.66 97 GLU A O 1
ATOM 720 N N . LYS A 1 98 ? -13.385 11.807 26.517 1.00 36.06 98 LYS A N 1
ATOM 721 C CA . LYS A 1 98 ? -14.666 12.389 26.932 1.00 36.06 98 LYS A CA 1
ATOM 722 C C . LYS A 1 98 ? -14.637 13.847 26.474 1.00 36.06 98 LYS A C 1
ATOM 724 O O . LYS A 1 98 ? -14.011 14.676 27.135 1.00 36.06 98 LYS A O 1
ATOM 729 N N . LYS A 1 99 ? -15.342 14.200 25.392 1.00 47.19 99 LYS A N 1
ATOM 730 C CA . LYS A 1 99 ? -15.874 15.565 25.238 1.00 47.19 99 LYS A CA 1
ATOM 731 C C . LYS A 1 99 ? -16.938 15.754 26.316 1.00 47.19 99 LYS A C 1
ATOM 733 O O . LYS A 1 99 ? -18.135 15.786 26.055 1.00 47.19 99 LYS A O 1
ATOM 738 N N . SER A 1 100 ? -16.463 15.806 27.558 1.00 49.09 100 SER A N 1
ATOM 739 C CA . SER A 1 100 ? -17.195 16.313 28.695 1.00 49.09 100 SER A CA 1
ATOM 740 C C . SER A 1 100 ? -17.596 17.715 28.291 1.00 49.09 100 SER A C 1
ATOM 742 O O . SER A 1 100 ? -16.743 18.581 28.086 1.00 49.09 100 SER A O 1
ATOM 744 N N . GLN A 1 101 ? -18.895 17.900 28.083 1.00 58.16 101 GLN A N 1
ATOM 745 C CA . GLN A 1 101 ? -19.526 19.191 27.884 1.00 58.16 101 GLN A CA 1
ATOM 746 C C . GLN A 1 101 ? -19.431 19.963 29.207 1.00 58.16 101 GLN A C 1
ATOM 748 O O . GLN A 1 101 ? -20.414 20.240 29.882 1.00 58.16 101 GLN A O 1
ATOM 753 N N . TYR A 1 102 ? -18.202 20.294 29.594 1.00 53.00 102 TYR A N 1
ATOM 754 C CA . TYR A 1 102 ? -17.877 21.290 30.588 1.00 53.00 102 TYR A CA 1
ATOM 755 C C . TYR A 1 102 ? -18.032 22.622 29.861 1.00 53.00 102 TYR A C 1
ATOM 757 O O . TYR A 1 102 ? -17.068 23.234 29.401 1.00 53.00 102 TYR A O 1
ATOM 765 N N . VAL A 1 103 ? -19.287 23.043 29.677 1.00 57.91 103 VAL A N 1
ATOM 766 C CA . VAL A 1 103 ? -19.581 24.451 29.421 1.00 57.91 103 VAL A CA 1
ATOM 767 C C . VAL A 1 103 ? -19.047 25.165 30.652 1.00 57.91 103 VAL A C 1
ATOM 769 O O . VAL A 1 103 ? -19.658 25.135 31.717 1.00 57.91 103 VAL A O 1
ATOM 772 N N . SER A 1 104 ? -17.816 25.660 30.510 1.00 64.75 104 SER A N 1
ATOM 773 C CA . SER A 1 104 ? -17.028 26.311 31.545 1.00 64.75 104 SER A CA 1
ATOM 774 C C . SER A 1 104 ? -17.945 27.209 32.358 1.00 64.75 104 SER A C 1
ATOM 776 O O . SER A 1 104 ? -18.661 28.023 31.772 1.00 64.75 104 SER A O 1
ATOM 778 N N . GLY A 1 105 ? -17.933 27.076 33.689 1.00 69.94 105 GLY A N 1
ATOM 779 C CA . GLY A 1 105 ? -18.730 27.922 34.587 1.00 69.94 105 GLY A CA 1
ATOM 780 C C . GLY A 1 105 ? -18.569 29.421 34.297 1.00 69.94 105 GLY A C 1
ATOM 781 O O . GLY A 1 105 ? -19.447 30.208 34.632 1.00 69.94 105 GLY A O 1
ATOM 782 N N . TYR A 1 106 ? -17.507 29.799 33.579 1.00 74.75 106 TYR A N 1
ATOM 783 C CA . TYR A 1 106 ? -17.329 31.097 32.945 1.00 74.75 106 TYR A CA 1
ATOM 784 C C . TYR A 1 106 ? -18.498 31.536 32.045 1.00 74.75 106 TYR A C 1
ATOM 786 O O . TYR A 1 106 ? -18.980 32.649 32.209 1.00 74.75 106 TYR A O 1
ATOM 794 N N . ILE A 1 107 ? -18.997 30.696 31.129 1.00 81.69 107 ILE A N 1
ATOM 795 C CA . ILE A 1 107 ? -20.106 31.061 30.226 1.00 81.69 107 ILE A CA 1
ATOM 796 C C . ILE A 1 107 ? -21.366 31.366 31.043 1.00 81.69 107 ILE A C 1
ATOM 798 O O . ILE A 1 107 ? -22.013 32.389 30.827 1.00 81.69 107 ILE A O 1
ATOM 802 N N . VAL A 1 108 ? -21.676 30.523 32.032 1.00 83.75 108 VAL A N 1
ATOM 803 C CA . VAL A 1 108 ? -22.822 30.728 32.931 1.00 83.75 108 VAL A CA 1
ATOM 804 C C . VAL A 1 108 ? -22.643 32.009 33.754 1.00 83.75 108 VAL A C 1
ATOM 806 O O . VAL A 1 108 ? -23.572 32.809 33.854 1.00 83.75 108 VAL A O 1
ATOM 809 N N . ALA A 1 109 ? -21.441 32.258 34.279 1.00 84.94 109 ALA A N 1
ATOM 810 C CA . ALA A 1 109 ? -21.128 33.470 35.033 1.00 84.94 109 ALA A CA 1
ATOM 811 C C . ALA A 1 109 ? -21.242 34.745 34.179 1.00 84.94 109 ALA A C 1
ATOM 813 O O . ALA A 1 109 ? -21.804 35.737 34.642 1.00 84.94 109 ALA A O 1
ATOM 814 N N . VAL A 1 110 ? -20.771 34.719 32.926 1.00 87.62 110 VAL A N 1
ATOM 815 C CA . VAL A 1 110 ? -20.885 35.846 31.987 1.00 87.62 110 VAL A CA 1
ATOM 816 C C . VAL A 1 110 ? -22.350 36.137 31.668 1.00 87.62 110 VAL A C 1
ATOM 818 O O . VAL A 1 110 ? -22.759 37.295 31.725 1.00 87.62 110 VAL A O 1
ATOM 821 N N . VAL A 1 111 ? -23.166 35.111 31.406 1.00 89.00 111 VAL A N 1
ATOM 822 C CA . VAL A 1 111 ? -24.605 35.293 31.146 1.00 89.00 111 VAL A CA 1
ATOM 823 C C . VAL A 1 111 ? -25.306 35.923 32.353 1.00 89.00 111 VAL A C 1
ATOM 825 O O . VAL A 1 111 ? -26.044 36.894 32.191 1.00 89.00 111 VAL A O 1
ATOM 828 N N . ILE A 1 112 ? -25.034 35.439 33.570 1.00 90.25 112 ILE A N 1
ATOM 829 C CA . ILE A 1 112 ? -25.611 36.009 34.798 1.00 90.25 112 ILE A CA 1
ATOM 830 C C . ILE A 1 112 ? -25.170 37.468 34.983 1.00 90.25 112 ILE A C 1
ATOM 832 O O . ILE A 1 112 ? -26.003 38.327 35.273 1.00 90.25 112 ILE A O 1
ATOM 836 N N . ALA A 1 113 ? -23.888 37.778 34.770 1.00 89.88 113 ALA A N 1
ATOM 837 C CA . ALA A 1 113 ? -23.370 39.138 34.896 1.00 89.88 113 ALA A CA 1
ATOM 838 C C . ALA A 1 113 ? -24.035 40.108 33.903 1.00 89.88 113 ALA A C 1
ATOM 840 O O . ALA A 1 113 ? -24.419 41.212 34.293 1.00 89.88 113 ALA A O 1
ATOM 841 N N . VAL A 1 114 ? -24.235 39.690 32.647 1.00 91.56 114 VAL A N 1
ATOM 842 C CA . VAL A 1 114 ? -24.921 40.498 31.625 1.00 91.56 114 VAL A CA 1
ATOM 843 C C . VAL A 1 114 ? -26.384 40.736 32.000 1.00 91.56 114 VAL A C 1
ATOM 845 O O . VAL A 1 114 ? -26.854 41.869 31.909 1.00 91.56 114 VAL A O 1
ATOM 848 N N . LEU A 1 115 ? -27.101 39.713 32.478 1.00 92.56 115 LEU A N 1
ATOM 849 C CA . LEU A 1 115 ? -28.494 39.862 32.913 1.00 92.56 115 LEU A CA 1
ATOM 850 C C . LEU A 1 115 ? -28.623 40.835 34.091 1.00 92.56 115 LEU A C 1
ATOM 852 O O . LEU A 1 115 ? -29.472 41.724 34.059 1.00 92.56 115 LEU A O 1
ATOM 856 N N . LEU A 1 116 ? -27.753 40.724 35.099 1.00 92.12 116 LEU A N 1
ATOM 857 C CA . LEU A 1 116 ? -27.738 41.654 36.232 1.00 92.12 116 LEU A CA 1
ATOM 858 C C . LEU A 1 116 ? -27.420 43.082 35.786 1.00 92.12 116 LEU A C 1
ATOM 860 O O . LEU A 1 116 ? -28.061 44.025 36.248 1.00 92.12 116 LEU A O 1
ATOM 864 N N . PHE A 1 117 ? -26.475 43.248 34.862 1.00 89.38 117 PHE A N 1
ATOM 865 C CA . PHE A 1 117 ? -26.144 44.552 34.302 1.00 89.38 117 PHE A CA 1
ATOM 866 C C . PHE A 1 117 ? -27.346 45.160 33.572 1.00 89.38 117 PHE A C 1
ATOM 868 O O . PHE A 1 117 ? -27.732 46.285 33.878 1.00 89.38 117 PHE A O 1
ATOM 875 N N . LEU A 1 118 ? -28.011 44.410 32.687 1.00 88.00 118 LEU A N 1
ATOM 876 C CA . LEU A 1 118 ? -29.220 44.871 31.996 1.00 88.00 118 LEU A CA 1
ATOM 877 C C . LEU A 1 118 ? -30.335 45.236 32.980 1.00 88.00 118 LEU A C 1
ATOM 879 O O . LEU A 1 118 ? -30.919 46.307 32.850 1.00 88.00 118 LEU A O 1
ATOM 883 N N . ILE A 1 119 ? -30.581 44.417 34.007 1.00 88.75 119 ILE A N 1
ATOM 884 C CA . ILE A 1 119 ? -31.574 44.715 35.048 1.00 88.75 119 ILE A CA 1
ATOM 885 C C . ILE A 1 119 ? -31.210 46.010 35.780 1.00 88.75 119 ILE A C 1
ATOM 887 O O . ILE A 1 119 ? -32.064 46.875 35.932 1.00 88.75 119 ILE A O 1
ATOM 891 N N . ILE A 1 120 ? -29.953 46.205 36.185 1.00 86.06 120 ILE A N 1
ATOM 892 C CA . ILE A 1 120 ? -29.512 47.431 36.869 1.00 86.06 120 ILE A CA 1
ATOM 893 C C . ILE A 1 120 ? -29.671 48.656 35.962 1.00 86.06 120 ILE A C 1
ATOM 895 O O . ILE A 1 120 ? -30.133 49.700 36.429 1.00 86.06 120 ILE A O 1
ATOM 899 N N . TYR A 1 121 ? -29.322 48.545 34.680 1.00 83.31 121 TYR A N 1
ATOM 900 C CA . TYR A 1 121 ? -29.475 49.628 33.707 1.00 83.31 121 TYR A CA 1
ATOM 901 C C . TYR A 1 121 ? -30.946 49.934 33.423 1.00 83.31 121 TYR A C 1
ATOM 903 O O . TYR A 1 121 ? -31.320 51.105 33.404 1.00 83.31 121 TYR A O 1
ATOM 911 N N . CYS A 1 122 ? -31.802 48.919 33.303 1.00 77.06 122 CYS A N 1
ATOM 912 C CA . CYS A 1 122 ? -33.246 49.092 33.184 1.00 77.06 122 CYS A CA 1
ATOM 913 C C . CYS A 1 122 ? -33.841 49.702 34.459 1.00 77.06 122 CYS A C 1
ATOM 915 O O . CYS A 1 122 ? -34.579 50.674 34.371 1.00 77.06 122 CYS A O 1
ATOM 917 N N . CYS A 1 123 ? -33.483 49.229 35.654 1.00 74.75 123 CYS A N 1
ATOM 918 C CA . CYS A 1 123 ? -33.974 49.774 36.922 1.00 74.75 123 CYS A CA 1
ATOM 919 C C . CYS A 1 123 ? -33.491 51.213 37.171 1.00 74.75 123 CYS A C 1
ATOM 921 O O . CYS A 1 123 ? -34.237 52.029 37.713 1.00 74.75 123 CYS A O 1
ATOM 923 N N . LYS A 1 124 ? -32.264 51.563 36.760 1.00 68.00 124 LYS A N 1
ATOM 924 C CA . LYS A 1 124 ? -31.761 52.947 36.807 1.00 68.00 124 LYS A CA 1
ATOM 925 C C . LYS A 1 124 ? -32.381 53.830 35.723 1.00 68.00 124 LYS A C 1
ATOM 927 O O . LYS A 1 124 ? -32.649 54.996 36.000 1.00 68.00 124 LYS A O 1
ATOM 932 N N . GLY A 1 125 ? -32.646 53.281 34.538 1.00 57.34 125 GLY A N 1
ATOM 933 C CA . GLY A 1 125 ? -33.326 53.961 33.434 1.00 57.34 125 GLY A CA 1
ATOM 934 C C . GLY A 1 125 ? -34.792 54.261 33.747 1.00 57.34 125 GLY A C 1
ATOM 935 O O . GLY A 1 125 ? -35.244 55.380 33.543 1.00 57.34 125 GLY A O 1
ATOM 936 N N . GLN A 1 126 ? -35.510 53.320 34.363 1.00 54.69 126 GLN A N 1
ATOM 937 C CA . GLN A 1 126 ? -36.899 53.495 34.808 1.00 54.69 126 GLN A CA 1
ATOM 938 C C . GLN A 1 126 ? -37.014 54.503 35.965 1.00 54.69 126 GLN A C 1
ATOM 940 O O . GLN A 1 126 ? -37.984 55.245 36.048 1.00 54.69 126 GLN A O 1
ATOM 945 N N . ARG A 1 127 ? -35.982 54.629 36.817 1.00 52.22 127 ARG A N 1
ATOM 946 C CA . ARG A 1 127 ? -35.886 55.715 37.817 1.00 52.22 127 ARG A CA 1
ATOM 947 C C . ARG A 1 127 ? -35.603 57.097 37.207 1.00 52.22 127 ARG A C 1
ATOM 949 O O . ARG A 1 127 ? -35.628 58.088 37.935 1.00 52.22 127 ARG A O 1
ATOM 956 N N . LYS A 1 128 ? -35.295 57.180 35.909 1.00 52.16 128 LYS A N 1
ATOM 957 C CA . LYS A 1 128 ? -34.953 58.422 35.195 1.00 52.16 128 LYS A CA 1
ATOM 958 C C . LYS A 1 128 ? -35.901 58.760 34.037 1.00 52.16 128 LYS A C 1
ATOM 960 O O . LYS A 1 128 ? -35.711 59.807 33.430 1.00 52.16 128 LYS A O 1
ATOM 965 N N . LEU A 1 129 ? -36.937 57.960 33.774 1.00 45.12 129 LEU A N 1
ATOM 966 C CA . LEU A 1 129 ? -37.972 58.269 32.782 1.00 45.12 129 LEU A CA 1
ATOM 967 C C . LEU A 1 129 ? -39.364 58.309 33.428 1.00 45.12 129 LEU A C 1
ATOM 969 O O . LEU A 1 129 ? -40.171 57.392 33.310 1.00 45.12 129 LEU A O 1
ATOM 973 N N . ALA A 1 130 ? -39.635 59.438 34.085 1.00 46.59 130 ALA A N 1
ATOM 974 C CA . ALA A 1 130 ? -40.951 60.070 34.015 1.00 46.59 130 ALA A CA 1
ATOM 975 C C . ALA A 1 130 ? -41.251 60.445 32.539 1.00 46.59 130 ALA A C 1
ATOM 977 O O . ALA A 1 130 ? -40.310 60.589 31.751 1.00 46.59 130 ALA A O 1
ATOM 978 N N . PRO A 1 131 ? -42.521 60.573 32.119 1.00 45.84 131 PRO A N 1
ATOM 979 C CA . PRO A 1 131 ? -42.859 60.702 30.708 1.00 45.84 131 PRO A CA 1
ATOM 980 C C . PRO A 1 131 ? -42.518 62.105 30.190 1.00 45.84 131 PRO A C 1
ATOM 982 O O . PRO A 1 131 ? -42.896 63.100 30.802 1.00 45.84 131 PRO A O 1
ATOM 985 N N . GLY A 1 132 ? -41.875 62.180 29.023 1.00 44.06 132 GLY A N 1
ATOM 986 C CA . GLY A 1 132 ? -41.910 63.380 28.185 1.00 44.06 132 GLY A CA 1
ATOM 987 C C . GLY A 1 132 ? -40.577 63.815 27.574 1.00 44.06 132 GLY A C 1
ATOM 988 O O . GLY A 1 132 ? -39.640 64.148 28.288 1.00 44.06 132 GLY A O 1
ATOM 989 N N . VAL A 1 133 ? -40.607 63.935 26.238 1.00 34.84 133 VAL A N 1
ATOM 990 C CA . VAL A 1 133 ? -39.758 64.769 25.355 1.00 34.84 133 VAL A CA 1
ATOM 991 C C . VAL A 1 133 ? -38.583 64.052 24.650 1.00 34.84 133 VAL A C 1
ATOM 993 O O . VAL A 1 133 ? -37.478 63.910 25.159 1.00 34.84 133 VAL A O 1
ATOM 996 N N . TRP A 1 134 ? -38.848 63.647 23.401 1.00 38.03 134 TRP A N 1
ATOM 997 C CA . TRP A 1 134 ? -37.909 63.609 22.256 1.00 38.03 134 TRP A CA 1
ATOM 998 C C . TRP A 1 134 ? -37.643 65.049 21.735 1.00 38.03 134 TRP A C 1
ATOM 1000 O O . TRP A 1 134 ? -38.468 65.899 22.072 1.00 38.03 134 TRP A O 1
ATOM 1010 N N . PRO A 1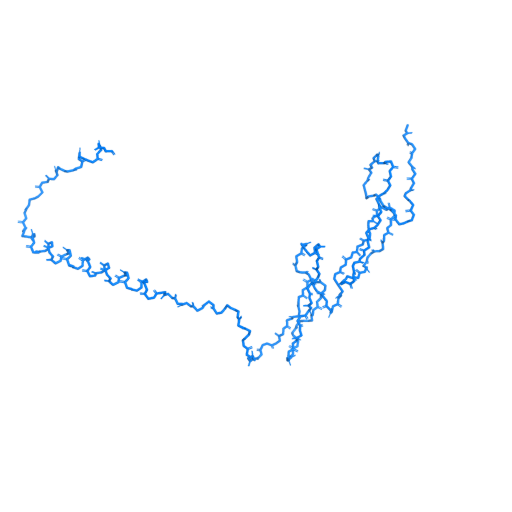 135 ? -36.648 65.369 20.855 1.00 51.12 135 PRO A N 1
ATOM 1011 C CA . PRO A 1 135 ? -35.807 64.483 20.022 1.00 51.12 135 PRO A CA 1
ATOM 1012 C C . PRO A 1 135 ? -34.293 64.867 19.863 1.00 51.12 135 PRO A C 1
ATOM 1014 O O . PRO A 1 135 ? -33.881 66.012 19.976 1.00 51.12 135 PRO A O 1
ATOM 1017 N N . HIS A 1 136 ? -33.473 63.876 19.479 1.00 45.59 136 HIS A N 1
ATOM 1018 C CA . HIS A 1 136 ? -32.466 63.932 18.394 1.00 45.59 136 HIS A CA 1
ATOM 1019 C C . HIS A 1 136 ? -31.364 65.028 18.356 1.00 45.59 136 HIS A C 1
ATOM 1021 O O . HIS A 1 136 ? -31.498 65.977 17.590 1.00 45.59 136 HIS A O 1
ATOM 1027 N N . GLN A 1 137 ? -30.188 64.816 18.987 1.00 37.78 137 GLN A N 1
ATOM 1028 C CA . GLN A 1 137 ? -28.909 65.366 18.464 1.00 37.78 137 GLN A CA 1
ATOM 1029 C C . GLN A 1 137 ? -27.614 64.794 19.100 1.00 37.78 137 GLN A C 1
ATOM 1031 O O . GLN A 1 137 ? -26.896 65.513 19.779 1.00 37.78 137 GLN A O 1
ATOM 1036 N N . TRP A 1 138 ? -27.245 63.526 18.875 1.00 35.09 138 TRP A N 1
ATOM 1037 C CA . TRP A 1 138 ? -25.864 63.064 19.185 1.00 35.09 138 TRP A CA 1
ATOM 1038 C C . TRP A 1 138 ? -25.220 62.169 18.114 1.00 35.09 138 TRP A C 1
ATOM 1040 O O . TRP A 1 138 ? -24.063 61.778 18.247 1.00 35.09 138 TRP A O 1
ATOM 1050 N N . LEU A 1 139 ? -25.906 61.944 16.989 1.00 42.19 139 LEU A N 1
ATOM 1051 C CA . LEU A 1 139 ? -25.391 61.201 15.830 1.00 42.19 139 LEU A CA 1
ATOM 1052 C C . LEU A 1 139 ? -24.321 61.948 14.998 1.00 42.19 139 LEU A C 1
ATOM 1054 O O . LEU A 1 139 ? -23.958 61.476 13.931 1.00 42.19 139 LEU A O 1
ATOM 1058 N N . VAL A 1 140 ? -23.777 63.086 15.451 1.00 46.69 140 VAL A N 1
ATOM 1059 C CA . VAL A 1 140 ? -22.871 63.923 14.622 1.00 46.69 140 VAL A CA 1
ATOM 1060 C C . VAL A 1 140 ? -21.468 64.111 15.223 1.00 46.69 140 VAL A C 1
ATOM 1062 O O . VAL A 1 140 ? -20.655 64.837 14.664 1.00 46.69 140 VAL A O 1
ATOM 1065 N N . ARG A 1 141 ? -21.124 63.473 16.353 1.00 45.88 141 ARG A N 1
ATOM 1066 C CA . ARG A 1 141 ? -19.838 63.753 17.037 1.00 45.88 141 ARG A CA 1
ATOM 1067 C C . ARG A 1 141 ? -18.843 62.605 17.198 1.00 45.88 141 ARG A C 1
ATOM 1069 O O . ARG A 1 141 ? -17.804 62.834 17.800 1.00 45.88 141 ARG A O 1
ATOM 1076 N N . PHE A 1 142 ? -19.083 61.433 16.609 1.00 41.25 142 PHE A N 1
ATOM 1077 C CA . PHE A 1 142 ? -18.098 60.333 16.613 1.00 41.25 142 PHE A CA 1
ATOM 1078 C C . PHE A 1 142 ? -17.488 60.007 15.237 1.00 41.25 142 PHE A C 1
ATOM 1080 O O . PHE A 1 142 ? -16.733 59.054 15.107 1.00 41.25 142 PHE A O 1
ATOM 1087 N N . TRP A 1 143 ? -17.750 60.838 14.220 1.00 40.88 143 TRP A N 1
ATOM 1088 C CA . TRP A 1 143 ? -17.058 60.834 12.919 1.00 40.88 143 TRP A CA 1
ATOM 1089 C C . TRP A 1 143 ? -15.932 61.889 12.904 1.00 40.88 143 TRP A C 1
ATOM 1091 O O . TRP A 1 143 ? -15.900 62.794 12.073 1.00 40.88 143 TRP A O 1
ATOM 1101 N N . LYS A 1 144 ? -15.059 61.841 13.917 1.00 43.31 144 LYS A N 1
ATOM 1102 C CA . LYS A 1 144 ? -13.774 62.560 14.000 1.00 43.31 144 LYS A CA 1
ATOM 1103 C C . LYS A 1 144 ? -12.972 61.962 15.161 1.00 43.31 144 LYS A C 1
ATOM 1105 O O . LYS A 1 144 ? -13.176 62.338 16.313 1.00 43.31 144 LYS A O 1
ATOM 1110 N N . GLY A 1 145 ? -12.118 61.006 14.816 1.00 39.12 145 GLY A N 1
ATOM 1111 C CA . GLY A 1 145 ? -11.212 60.255 15.682 1.00 39.12 145 GLY A CA 1
ATOM 1112 C C . GLY A 1 145 ? -10.568 59.164 14.855 1.00 39.12 145 GLY A C 1
ATOM 1113 O O . GLY A 1 145 ? -11.228 58.115 14.717 1.00 39.12 145 GLY A O 1
#